Protein AF-A0A137NXL5-F1 (afdb_monomer)

Radius of gyration: 15.29 Å; Cα contacts (8 Å, |Δi|>4): 62; chains: 1; bounding box: 26×21×52 Å

Nearest PDB structures (foldseek):
  5und-assembly1_A  TM=8.689E-01  e=1.187E-03  Homo sapiens
  5yef-assembly4_J  TM=7.777E-01  e=1.672E-03  Homo sapiens
  5yeg-assembly1_A  TM=7.859E-01  e=2.197E-03  Homo sapiens
  8ssr-assembly2_D  TM=7.763E-01  e=2.052E-03  Homo sapiens
  8sst-assembly1_A  TM=7.549E-01  e=2.197E-03  Homo sapiens

Mean predicted aligned error: 8.2 Å

pLDDT: mean 82.07, std 14.12, range [40.81, 95.94]

Solvent-accessible surface area (backbone atoms only — not comparable to full-atom values): 3865 Å² total; per-residue (Å²): 79,74,48,94,90,49,97,55,68,29,98,41,68,69,59,37,57,54,52,50,33,65,76,70,66,51,40,88,39,60,42,82,77,76,66,51,64,25,73,40,68,71,60,38,50,59,48,45,71,32,83,92,38,60,74,75,86,72,75,87,128

Organism: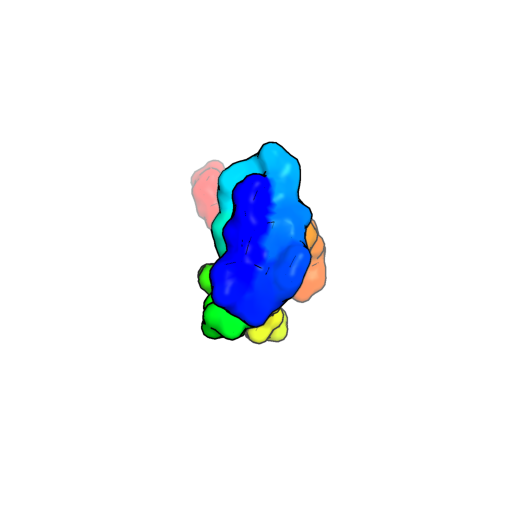 Conidiobolus coronatus (strain ATCC 28846 / CBS 209.66 / NRRL 28638) (NCBI:txid796925)

Foldseek 3Di:
DAAPVDRDDDPDPVVNVLVVCVVVVDQPQAQPQVRDGHSDPVVSVVVCVDPSRPDDPDDDD

Secondary structure (DSSP, 8-state):
-B-SSSS-B-SSHHHHHHHHHHHTT---EE-TTT--EES-HHHHHHHHTSGGG--------

InterPro domains:
  IPR013087 Zinc finger C2H2-type [PF00096] (1-23)
  IPR013087 Zinc finger C2H2-type [PF12874] (29-52)
  IPR013087 Zinc finger C2H2-type [PS00028] (3-23)
  IPR013087 Zinc finger C2H2-type [PS50157] (1-28)
  IPR013087 Zinc finger C2H2-type [SM00355] (1-23)
  IPR013087 Zinc finger C2H2-type [SM00355] (29-49)
  IPR036236 Zinc finger C2H2 superfamily [SSF57667] (1-47)

Structure (mmCIF, N/CA/C/O backbone):
data_AF-A0A137NXL5-F1
#
_entry.id   AF-A0A137NXL5-F1
#
loop_
_atom_site.group_PDB
_atom_site.id
_atom_site.type_symbol
_atom_site.label_atom_id
_atom_site.label_alt_id
_atom_site.label_comp_id
_atom_site.label_asym_id
_atom_site.label_entity_id
_atom_site.label_seq_id
_atom_site.pdbx_PDB_ins_code
_atom_site.Cartn_x
_atom_site.Cartn_y
_atom_site.Cartn_z
_atom_site.occupancy
_atom_site.B_iso_or_equiv
_atom_site.auth_seq_id
_atom_site.auth_comp_id
_atom_site.auth_asym_id
_atom_site.auth_atom_id
_atom_site.pdbx_PDB_model_num
ATOM 1 N N . PHE A 1 1 ? 14.384 -9.162 -13.004 1.00 93.81 1 PHE A N 1
ATOM 2 C CA . PHE A 1 1 ? 13.046 -9.702 -12.673 1.00 93.81 1 PHE A CA 1
ATOM 3 C C . PHE A 1 1 ? 11.963 -8.859 -13.347 1.00 93.81 1 PHE A C 1
ATOM 5 O O . PHE A 1 1 ? 11.660 -7.780 -12.839 1.00 93.81 1 PHE A O 1
ATOM 12 N N . PRO A 1 2 ? 11.443 -9.288 -14.509 1.00 94.88 2 PRO A N 1
ATOM 13 C CA . PRO A 1 2 ? 10.409 -8.560 -15.251 1.00 94.88 2 PRO A CA 1
ATOM 14 C C . PRO A 1 2 ? 9.023 -8.707 -14.607 1.00 94.88 2 PRO A C 1
ATOM 16 O O . PRO A 1 2 ? 8.724 -9.736 -14.001 1.00 94.88 2 PRO A O 1
ATOM 19 N N . CYS A 1 3 ? 8.189 -7.675 -14.721 1.00 94.69 3 CYS A N 1
ATOM 20 C CA . CYS A 1 3 ? 6.768 -7.751 -14.402 1.00 94.69 3 CYS A CA 1
ATOM 21 C C . CYS A 1 3 ? 6.000 -8.391 -15.561 1.00 94.69 3 CYS A C 1
ATOM 23 O O . CYS A 1 3 ? 6.309 -8.148 -16.721 1.00 94.69 3 CYS A O 1
ATOM 25 N N . THR A 1 4 ? 4.994 -9.203 -15.244 1.00 93.81 4 THR A N 1
ATOM 26 C CA . THR A 1 4 ? 4.134 -9.866 -16.237 1.00 93.81 4 THR A CA 1
ATOM 27 C C . THR A 1 4 ? 2.933 -9.017 -16.654 1.00 93.81 4 THR A C 1
ATOM 29 O O . THR A 1 4 ? 2.269 -9.342 -17.627 1.00 93.81 4 THR A O 1
ATOM 32 N N . LEU A 1 5 ? 2.643 -7.940 -15.918 1.00 93.38 5 LEU A N 1
ATOM 33 C CA . LEU A 1 5 ? 1.457 -7.094 -16.108 1.00 93.38 5 LEU A CA 1
ATOM 34 C C . LEU A 1 5 ? 1.791 -5.723 -16.713 1.00 93.38 5 LEU A C 1
ATOM 36 O O . LEU A 1 5 ? 0.893 -4.968 -17.072 1.00 93.38 5 LEU A O 1
ATOM 40 N N . CYS A 1 6 ? 3.074 -5.366 -16.788 1.00 94.81 6 CYS A N 1
ATOM 41 C CA . CYS A 1 6 ? 3.544 -4.121 -17.388 1.00 94.81 6 CYS A CA 1
ATOM 42 C C . CYS A 1 6 ? 5.015 -4.257 -17.821 1.00 94.81 6 CYS A C 1
ATOM 44 O O . CYS A 1 6 ? 5.709 -5.150 -17.334 1.00 94.81 6 CYS A O 1
ATOM 46 N N . PRO A 1 7 ? 5.547 -3.353 -18.663 1.00 95.25 7 PRO A N 1
ATOM 47 C CA . PRO A 1 7 ? 6.919 -3.452 -19.174 1.00 95.25 7 PRO A CA 1
ATOM 48 C C . PRO A 1 7 ? 8.011 -3.126 -18.135 1.00 95.25 7 PRO A C 1
ATOM 50 O O . PRO A 1 7 ? 9.183 -2.996 -18.484 1.00 95.25 7 PRO A O 1
ATOM 53 N N . LYS A 1 8 ? 7.672 -2.969 -16.847 1.00 95.50 8 LYS A N 1
ATOM 54 C CA . LYS A 1 8 ? 8.665 -2.668 -15.806 1.00 95.50 8 LYS A CA 1
ATOM 55 C C . LYS A 1 8 ? 9.468 -3.904 -15.426 1.00 95.50 8 LYS A C 1
ATOM 57 O O . LYS A 1 8 ? 8.928 -4.987 -15.212 1.00 95.50 8 LYS A O 1
ATOM 62 N N . SER A 1 9 ? 10.764 -3.709 -15.216 1.00 95.94 9 SER A N 1
ATOM 63 C CA . SER A 1 9 ? 11.667 -4.724 -14.686 1.00 95.94 9 SER A CA 1
ATOM 64 C C . SER A 1 9 ? 12.383 -4.220 -13.433 1.00 95.94 9 SER A C 1
ATOM 66 O O . SER A 1 9 ? 12.590 -3.025 -13.229 1.00 95.94 9 SER A O 1
ATOM 68 N N . PHE A 1 10 ? 12.714 -5.152 -12.542 1.00 95.81 10 PHE A N 1
ATOM 69 C CA . PHE A 1 10 ? 13.334 -4.868 -11.253 1.00 95.81 10 PHE A CA 1
ATOM 70 C C . PHE A 1 10 ? 14.623 -5.664 -11.088 1.00 95.81 10 PHE A C 1
ATOM 72 O O . PHE A 1 10 ? 14.715 -6.827 -11.495 1.00 95.81 10 PHE A O 1
ATOM 79 N N . ASN A 1 11 ? 15.591 -5.059 -10.405 1.00 95.88 11 ASN A N 1
ATOM 80 C CA . ASN A 1 11 ? 16.879 -5.673 -10.076 1.00 95.88 11 ASN A CA 1
ATOM 81 C C . ASN A 1 11 ? 16.789 -6.753 -8.978 1.00 95.88 11 ASN A C 1
ATOM 83 O O . ASN A 1 11 ? 17.705 -7.554 -8.834 1.00 95.88 11 ASN A O 1
ATOM 87 N N . ARG A 1 12 ? 15.690 -6.813 -8.212 1.00 95.75 12 ARG A N 1
ATOM 88 C CA . ARG A 1 12 ? 15.493 -7.780 -7.118 1.00 95.75 12 ARG 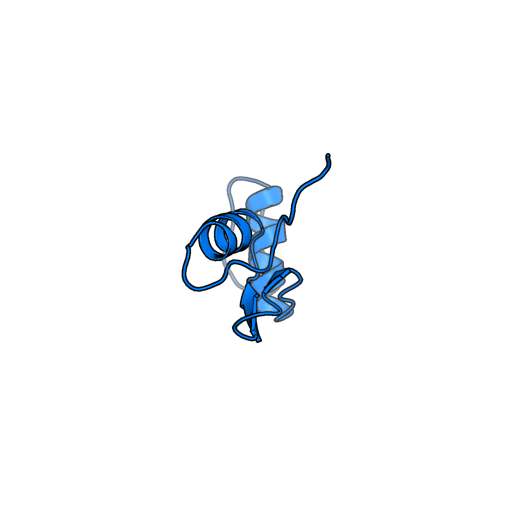A CA 1
ATOM 89 C C . ARG A 1 12 ? 14.090 -8.389 -7.130 1.00 95.75 12 ARG A C 1
ATOM 91 O O . ARG A 1 12 ? 13.106 -7.704 -7.420 1.00 95.75 12 ARG A O 1
ATOM 98 N N . LYS A 1 13 ? 13.984 -9.668 -6.744 1.00 92.94 13 LYS A N 1
ATOM 99 C CA . LYS A 1 13 ? 12.712 -10.415 -6.681 1.00 92.94 13 LYS A CA 1
ATOM 100 C C . LYS A 1 13 ? 11.724 -9.810 -5.678 1.00 92.94 13 LYS A C 1
ATOM 102 O O . LYS A 1 13 ? 10.532 -9.736 -5.961 1.00 92.94 13 LYS A O 1
ATOM 107 N N . ASN A 1 14 ? 12.203 -9.334 -4.527 1.00 90.62 14 ASN A N 1
ATOM 108 C CA . ASN A 1 14 ? 11.362 -8.667 -3.525 1.00 90.62 14 ASN A CA 1
ATOM 109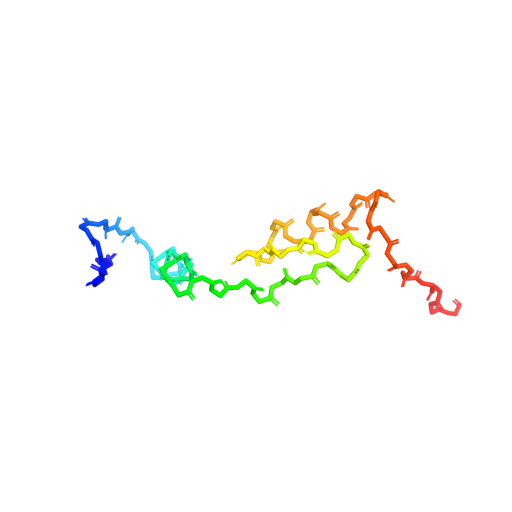 C C . ASN A 1 14 ? 10.760 -7.349 -4.049 1.00 90.62 14 ASN A C 1
ATOM 111 O O . ASN A 1 14 ? 9.592 -7.062 -3.786 1.00 90.62 14 ASN A O 1
ATOM 115 N N . SER A 1 15 ? 11.520 -6.582 -4.834 1.00 92.50 15 SER A N 1
ATOM 116 C CA . SER A 1 15 ? 11.039 -5.371 -5.502 1.00 92.50 15 SER A CA 1
ATOM 117 C C . SER A 1 15 ? 9.933 -5.688 -6.505 1.00 92.50 15 SER A C 1
ATOM 119 O O . SER A 1 15 ? 8.906 -5.012 -6.477 1.00 92.50 15 SER A O 1
ATOM 121 N N . LEU A 1 16 ? 10.094 -6.748 -7.309 1.00 93.44 16 LEU A N 1
ATOM 122 C CA . LEU A 1 16 ? 9.044 -7.226 -8.212 1.00 93.44 16 LEU A CA 1
ATOM 123 C C . LEU A 1 16 ? 7.795 -7.678 -7.436 1.00 93.44 16 LEU A C 1
ATOM 125 O O . LEU A 1 16 ? 6.697 -7.228 -7.739 1.00 93.44 16 LEU A O 1
ATOM 129 N N . ARG A 1 17 ? 7.944 -8.510 -6.395 1.00 89.12 17 ARG A N 1
ATOM 130 C CA . ARG A 1 17 ? 6.810 -8.986 -5.577 1.00 89.12 17 ARG A CA 1
ATOM 131 C C . ARG A 1 17 ? 6.011 -7.826 -4.978 1.00 89.12 17 ARG A C 1
ATOM 133 O O . ARG A 1 17 ? 4.787 -7.834 -5.015 1.00 89.12 17 ARG A O 1
ATOM 140 N N . ARG A 1 18 ? 6.702 -6.808 -4.457 1.00 86.88 18 ARG A N 1
ATOM 141 C CA . ARG A 1 18 ? 6.074 -5.582 -3.947 1.00 86.88 18 ARG A CA 1
ATOM 142 C C . ARG A 1 18 ? 5.388 -4.783 -5.051 1.00 86.88 18 ARG A C 1
ATOM 144 O O . ARG A 1 18 ? 4.331 -4.216 -4.817 1.00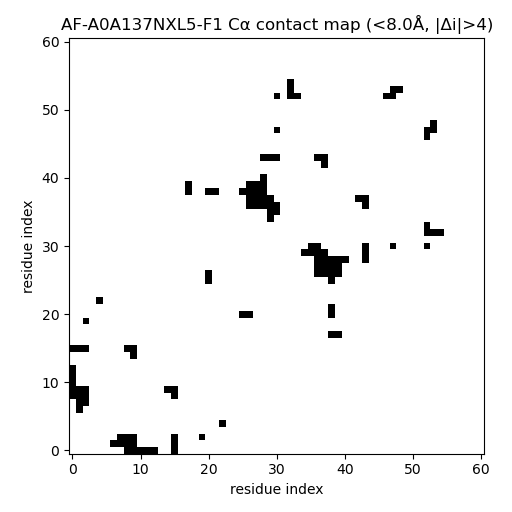 86.88 18 ARG A O 1
ATOM 151 N N . HIS A 1 19 ? 5.990 -4.712 -6.231 1.00 91.00 19 HIS A N 1
ATOM 152 C CA . HIS A 1 19 ? 5.381 -4.046 -7.372 1.00 91.00 19 HIS A CA 1
ATOM 153 C C . HIS A 1 19 ? 4.087 -4.741 -7.820 1.00 91.00 19 HIS A C 1
ATOM 155 O O . HIS A 1 19 ? 3.104 -4.054 -8.071 1.00 91.00 19 HIS A O 1
ATOM 161 N N . LEU A 1 20 ? 4.039 -6.077 -7.825 1.00 89.56 20 LEU A N 1
ATOM 162 C CA . LEU A 1 20 ? 2.832 -6.834 -8.179 1.00 89.56 20 LEU A CA 1
ATOM 163 C C . LEU A 1 20 ? 1.643 -6.546 -7.246 1.00 89.56 20 LEU A C 1
ATOM 165 O O . LEU A 1 20 ? 0.506 -6.537 -7.703 1.00 89.56 20 LEU A O 1
ATOM 169 N N . GLN A 1 21 ? 1.887 -6.214 -5.973 1.00 86.31 21 GLN A N 1
ATOM 170 C CA . GLN A 1 21 ? 0.827 -5.783 -5.045 1.00 86.31 21 GLN A CA 1
ATOM 171 C C . GLN A 1 21 ? 0.086 -4.527 -5.539 1.00 86.31 21 GLN A C 1
ATOM 173 O O . GLN A 1 21 ? -1.086 -4.351 -5.222 1.00 86.31 21 GLN A O 1
ATOM 178 N N . LEU A 1 22 ? 0.745 -3.664 -6.326 1.00 85.38 22 LEU A N 1
ATOM 179 C CA . LEU A 1 22 ? 0.105 -2.487 -6.922 1.00 85.38 22 LEU A CA 1
ATOM 180 C C . LEU A 1 22 ? -0.895 -2.878 -8.010 1.00 85.38 22 LEU A C 1
ATOM 182 O O . LEU A 1 22 ? -1.944 -2.255 -8.107 1.00 85.38 22 LEU A O 1
ATOM 186 N N . HIS A 1 23 ? -0.588 -3.913 -8.793 1.00 88.75 23 HIS A N 1
ATOM 187 C CA . HIS A 1 23 ? -1.493 -4.415 -9.822 1.00 88.75 23 HIS A CA 1
ATOM 188 C C . HIS A 1 23 ? -2.698 -5.142 -9.225 1.00 88.75 23 HIS A C 1
ATOM 190 O O . HIS A 1 23 ? -3.812 -4.953 -9.694 1.00 88.75 23 HIS A O 1
ATOM 196 N N . SER A 1 24 ? -2.498 -5.935 -8.169 1.00 85.00 24 SER A N 1
ATOM 197 C CA . SER A 1 24 ? -3.610 -6.616 -7.495 1.00 85.00 24 SER A CA 1
ATOM 198 C C . SER A 1 24 ? -4.471 -5.673 -6.645 1.00 85.00 24 SER A C 1
ATOM 200 O O . SE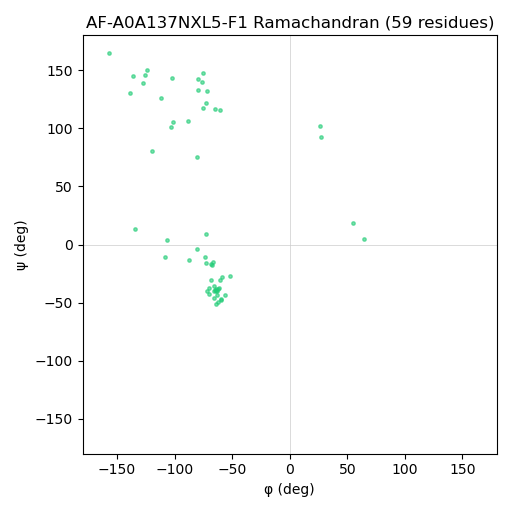R A 1 24 ? -5.493 -6.102 -6.124 1.00 85.00 24 SER A O 1
ATOM 202 N N . GLY A 1 25 ? -4.039 -4.426 -6.416 1.00 81.12 25 GLY A N 1
ATOM 203 C CA . GLY A 1 25 ? -4.715 -3.490 -5.510 1.00 81.12 25 GLY A CA 1
ATOM 204 C C . GLY A 1 25 ? -4.722 -3.933 -4.040 1.00 81.12 25 GLY A C 1
ATOM 205 O O . GLY A 1 25 ? -5.314 -3.262 -3.193 1.00 81.12 25 GLY A O 1
ATOM 206 N N . VAL A 1 26 ? -4.048 -5.040 -3.713 1.00 79.25 26 VAL A N 1
ATOM 207 C CA . VAL A 1 26 ? -4.027 -5.617 -2.370 1.00 79.25 26 VAL A CA 1
ATOM 208 C C . VAL A 1 26 ? -3.179 -4.726 -1.474 1.00 79.25 26 VAL A C 1
ATOM 210 O O . VAL A 1 26 ? -1.999 -4.468 -1.723 1.00 79.25 26 VAL A O 1
ATOM 213 N N . ARG A 1 27 ? -3.800 -4.229 -0.407 1.00 81.06 27 ARG A N 1
ATOM 214 C CA . ARG A 1 27 ? -3.158 -3.390 0.607 1.00 81.06 27 ARG A CA 1
ATOM 215 C C . ARG A 1 27 ? -3.278 -4.112 1.947 1.00 81.06 27 ARG A C 1
ATOM 217 O O . ARG A 1 27 ? -4.184 -3.806 2.719 1.00 81.06 27 ARG A O 1
ATOM 224 N N . PRO A 1 28 ? -2.396 -5.094 2.211 1.00 79.50 28 PRO A N 1
ATOM 225 C CA . PRO A 1 28 ? -2.557 -6.008 3.339 1.00 79.50 28 PRO A CA 1
ATOM 226 C C . PRO A 1 28 ? -2.367 -5.309 4.691 1.00 79.50 28 PRO A C 1
ATOM 228 O O . PRO A 1 28 ? -2.788 -5.827 5.718 1.00 79.50 28 PRO A O 1
ATOM 231 N N . TYR A 1 29 ? -1.767 -4.117 4.708 1.00 85.38 29 TYR A N 1
ATOM 232 C CA . TYR A 1 29 ? -1.529 -3.358 5.928 1.00 85.38 29 TYR A CA 1
ATOM 233 C C . TYR A 1 29 ? -2.540 -2.225 6.040 1.00 85.38 29 TYR A C 1
ATOM 235 O O . TYR A 1 29 ? -2.383 -1.191 5.395 1.00 85.38 29 TYR A O 1
ATOM 243 N N . SER A 1 30 ? -3.572 -2.397 6.858 1.00 85.12 30 SER A N 1
ATOM 244 C CA . SER A 1 30 ? -4.585 -1.363 7.081 1.00 85.12 30 SER A CA 1
ATOM 245 C C . SER A 1 30 ? -4.507 -0.824 8.502 1.00 85.12 30 SER A C 1
ATOM 247 O O . SER A 1 30 ? -4.553 -1.578 9.468 1.00 85.12 30 SER A O 1
ATOM 249 N N . CYS A 1 31 ? -4.384 0.496 8.635 1.00 85.31 31 CYS A N 1
ATOM 250 C CA . CYS A 1 31 ? -4.495 1.157 9.926 1.00 85.31 31 CYS A CA 1
ATOM 251 C C . CYS A 1 31 ? -5.966 1.197 10.319 1.00 85.31 31 CYS A C 1
ATOM 253 O O . CYS A 1 31 ? -6.773 1.839 9.651 1.00 85.31 31 CYS A O 1
ATOM 255 N N . THR A 1 32 ? -6.317 0.551 11.422 1.00 82.56 32 THR A N 1
ATOM 256 C CA . THR A 1 32 ? -7.692 0.550 11.921 1.00 82.56 32 THR A CA 1
ATOM 257 C C . THR A 1 32 ? -8.116 1.952 12.369 1.00 82.56 32 THR A C 1
ATOM 259 O O . THR A 1 32 ? -9.261 2.341 12.158 1.00 82.56 32 THR A O 1
ATOM 262 N N . THR A 1 33 ? -7.206 2.750 12.944 1.00 82.50 33 THR A N 1
ATOM 263 C CA . THR A 1 33 ? -7.475 4.099 13.488 1.00 82.50 33 THR A CA 1
ATOM 264 C C . THR A 1 33 ? -7.907 5.103 12.426 1.00 82.50 33 THR A C 1
ATOM 266 O O . THR A 1 33 ? -8.936 5.746 12.586 1.00 82.50 33 THR A O 1
ATOM 269 N N . CYS A 1 34 ? -7.162 5.223 11.327 1.00 87.50 34 CYS A N 1
ATOM 270 C CA . CYS A 1 34 ? -7.480 6.180 10.262 1.00 87.50 34 CYS A CA 1
ATOM 271 C C . CYS A 1 34 ? -8.054 5.529 8.995 1.00 87.50 34 CYS A C 1
ATOM 273 O O . CYS A 1 34 ? -8.238 6.211 7.989 1.00 87.50 34 CYS A O 1
ATOM 275 N N . LYS A 1 35 ? -8.279 4.208 9.020 1.00 82.88 35 LYS A N 1
ATOM 276 C CA . LYS A 1 35 ? -8.765 3.389 7.897 1.00 82.88 35 LYS A CA 1
ATOM 277 C C . LYS A 1 35 ? -7.926 3.501 6.613 1.00 82.88 35 LYS A C 1
ATOM 279 O O . LYS A 1 35 ? -8.389 3.137 5.536 1.00 82.88 35 LYS A O 1
ATOM 284 N N . ARG A 1 36 ? -6.674 3.977 6.695 1.00 85.44 36 ARG A N 1
ATOM 285 C CA . ARG A 1 36 ? -5.754 3.992 5.547 1.00 85.44 36 ARG A CA 1
ATOM 286 C C . ARG A 1 36 ? -5.130 2.622 5.340 1.00 85.44 36 ARG A C 1
ATOM 288 O O . ARG A 1 36 ? -4.562 2.049 6.268 1.00 85.44 36 ARG A O 1
ATOM 295 N N . SER A 1 37 ? -5.138 2.169 4.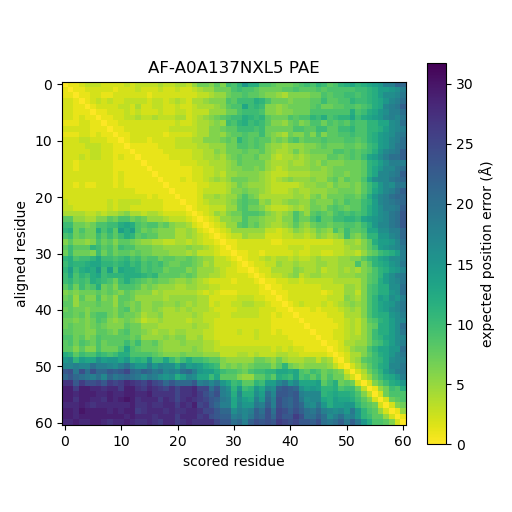092 1.00 87.38 37 SER A N 1
ATOM 296 C CA . SER A 1 37 ? -4.456 0.946 3.676 1.00 87.38 37 SER A CA 1
ATOM 297 C C . SER A 1 37 ? -3.138 1.242 2.962 1.00 87.38 37 SER A C 1
ATOM 299 O O . SER A 1 37 ? -3.001 2.182 2.171 1.00 87.38 37 SER A O 1
ATOM 301 N N . PHE A 1 38 ? -2.151 0.393 3.198 1.00 85.81 38 PHE A N 1
ATOM 302 C CA . PHE A 1 38 ? -0.793 0.492 2.692 1.00 85.81 38 PHE A CA 1
ATOM 303 C C . PHE A 1 38 ? -0.410 -0.827 2.020 1.00 85.81 38 PHE A C 1
ATOM 305 O O . PHE A 1 38 ? -0.689 -1.914 2.522 1.00 85.81 38 PHE A O 1
ATOM 312 N N . SER A 1 39 ? 0.273 -0.735 0.881 1.00 84.69 39 SER A N 1
ATOM 313 C CA . SER A 1 39 ? 0.831 -1.893 0.166 1.00 84.69 39 SER A CA 1
ATOM 314 C C . SER A 1 39 ? 2.160 -2.375 0.761 1.00 84.69 39 SER A C 1
ATOM 316 O O . SER A 1 39 ? 2.746 -3.350 0.298 1.00 84.69 39 SER A O 1
ATOM 318 N N . ARG A 1 40 ? 2.680 -1.669 1.773 1.00 83.31 40 ARG A N 1
ATOM 319 C CA . ARG A 1 40 ? 4.037 -1.832 2.298 1.00 83.31 40 ARG A CA 1
ATOM 320 C C . ARG A 1 40 ? 4.072 -1.764 3.818 1.00 83.31 40 ARG A C 1
ATOM 322 O O . ARG A 1 40 ? 3.598 -0.788 4.400 1.00 83.31 40 ARG A O 1
ATOM 329 N N . GLN A 1 41 ? 4.722 -2.750 4.433 1.00 84.62 41 GLN A N 1
ATOM 330 C CA . GLN A 1 41 ? 4.856 -2.844 5.885 1.00 84.62 41 GLN A CA 1
ATOM 331 C C . GLN A 1 41 ? 5.695 -1.704 6.469 1.00 84.62 41 GLN A C 1
ATOM 333 O O . GLN A 1 41 ? 5.346 -1.172 7.513 1.00 84.62 41 GLN A O 1
ATOM 338 N N . ASP A 1 42 ? 6.783 -1.303 5.806 1.00 86.50 42 ASP A N 1
ATOM 339 C CA . ASP A 1 42 ? 7.658 -0.218 6.268 1.00 86.50 42 ASP A CA 1
ATOM 340 C C . ASP A 1 42 ? 6.920 1.126 6.317 1.00 86.50 42 ASP A C 1
ATOM 342 O O . ASP A 1 42 ? 7.035 1.885 7.280 1.00 86.50 42 ASP A O 1
ATOM 346 N N . ILE A 1 43 ? 6.080 1.379 5.310 1.00 86.25 43 ILE A N 1
ATOM 347 C CA . ILE A 1 43 ? 5.247 2.581 5.243 1.00 86.25 43 ILE A CA 1
ATOM 348 C C . ILE A 1 43 ? 4.145 2.535 6.305 1.00 86.25 43 ILE A C 1
ATOM 350 O O . ILE A 1 43 ? 3.923 3.537 6.981 1.00 86.25 43 ILE A O 1
ATOM 354 N N . TYR A 1 44 ? 3.503 1.376 6.488 1.00 87.81 44 TYR A N 1
ATOM 355 C CA . TYR A 1 44 ? 2.523 1.154 7.552 1.00 87.81 44 TYR A CA 1
ATOM 356 C C . TYR A 1 44 ? 3.127 1.360 8.947 1.00 87.81 44 TYR A C 1
ATOM 358 O O . TYR A 1 44 ? 2.572 2.109 9.740 1.00 87.81 44 TYR A O 1
ATOM 366 N N . LYS A 1 45 ? 4.295 0.774 9.235 1.00 86.12 45 LYS A N 1
ATOM 367 C CA . LYS A 1 45 ? 4.979 0.918 10.529 1.00 86.12 45 LYS A CA 1
ATOM 368 C C . LYS A 1 45 ? 5.314 2.376 10.829 1.00 86.12 45 LYS A C 1
ATOM 370 O O . LYS A 1 45 ? 5.003 2.854 11.912 1.00 86.12 45 LYS A O 1
ATOM 375 N N . ARG A 1 46 ? 5.874 3.108 9.858 1.00 87.12 46 ARG A N 1
ATOM 376 C CA . ARG A 1 46 ? 6.140 4.550 10.005 1.00 87.12 46 ARG A CA 1
ATOM 377 C C . ARG A 1 46 ? 4.858 5.354 10.222 1.00 87.12 46 ARG A C 1
ATOM 379 O O . ARG A 1 46 ? 4.855 6.312 10.985 1.00 87.12 46 ARG A O 1
ATOM 386 N N . HIS A 1 47 ? 3.776 4.970 9.553 1.00 86.88 47 HIS A N 1
ATOM 387 C CA . HIS A 1 47 ? 2.472 5.587 9.745 1.00 86.88 47 HIS A CA 1
ATOM 388 C C . HIS A 1 47 ? 1.908 5.329 11.152 1.00 86.88 47 HIS A C 1
ATOM 390 O O . HIS A 1 47 ? 1.469 6.273 11.800 1.00 86.88 47 HIS A O 1
ATOM 396 N N . CYS A 1 48 ? 1.958 4.091 11.643 1.00 82.50 48 CYS A N 1
ATOM 397 C CA . CYS A 1 48 ? 1.490 3.724 12.982 1.00 82.50 48 CYS A CA 1
ATOM 398 C C . CYS A 1 48 ? 2.358 4.299 14.104 1.00 82.50 48 CYS A C 1
ATOM 400 O O . CYS A 1 48 ? 1.839 4.625 15.164 1.00 82.50 48 CYS A O 1
ATOM 402 N N . ALA A 1 49 ? 3.657 4.479 13.860 1.00 82.56 49 ALA A N 1
ATOM 403 C CA . ALA A 1 49 ? 4.559 5.166 14.780 1.00 82.56 49 ALA A CA 1
ATOM 404 C C . ALA A 1 49 ? 4.238 6.668 14.919 1.00 82.56 49 ALA A C 1
ATOM 406 O O . ALA A 1 49 ? 4.705 7.320 15.851 1.00 82.56 49 ALA A O 1
ATOM 407 N N . SER A 1 50 ? 3.434 7.237 14.013 1.00 80.38 50 SER A N 1
ATOM 408 C CA . SER A 1 50 ? 2.951 8.607 14.151 1.00 80.38 50 SER A CA 1
ATOM 409 C C . SER A 1 50 ? 1.906 8.698 15.261 1.00 80.38 50 SER A C 1
ATOM 411 O O . SER A 1 50 ? 0.915 7.967 15.257 1.00 80.38 50 SER A O 1
ATOM 413 N N . ARG A 1 51 ? 2.063 9.689 16.149 1.00 69.94 51 ARG A N 1
ATOM 414 C CA . ARG A 1 51 ? 1.095 10.016 17.214 1.00 69.94 51 ARG A CA 1
ATOM 415 C C . ARG A 1 51 ? -0.336 10.205 16.697 1.00 69.94 51 ARG A C 1
ATOM 417 O O . ARG A 1 51 ? -1.288 9.937 17.413 1.00 69.94 51 ARG A O 1
ATOM 424 N N . ARG A 1 52 ? -0.496 10.603 15.430 1.00 68.06 52 ARG A N 1
ATOM 425 C CA . ARG A 1 52 ? -1.796 10.801 14.771 1.00 68.06 52 ARG A CA 1
ATOM 426 C C . ARG A 1 52 ? -2.587 9.501 14.550 1.00 68.06 52 ARG A C 1
ATOM 428 O O . ARG A 1 52 ? -3.780 9.568 14.272 1.00 68.06 52 ARG A O 1
ATOM 435 N N . CYS A 1 53 ? -1.950 8.330 14.606 1.00 69.19 53 CYS A N 1
ATOM 436 C CA . CYS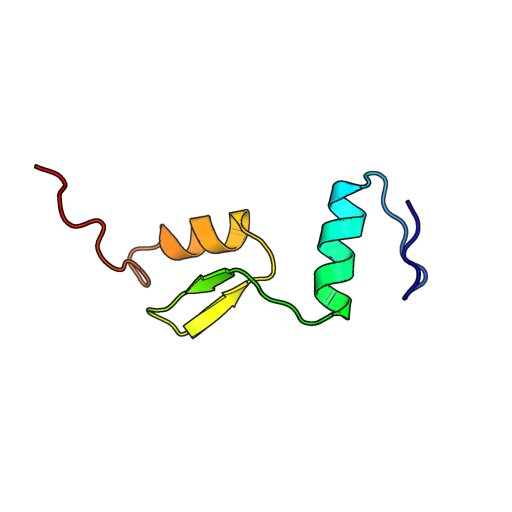 A 1 53 ? -2.591 7.039 14.320 1.00 69.19 53 CYS A CA 1
ATOM 437 C C . CYS A 1 53 ? -2.274 5.937 15.343 1.00 69.19 53 CYS A C 1
ATOM 439 O O . CYS A 1 53 ? -2.595 4.775 15.084 1.00 69.19 53 CYS A O 1
ATOM 441 N N . GLN A 1 54 ? -1.709 6.290 16.504 1.00 61.75 54 GLN A N 1
ATOM 442 C CA . GLN A 1 54 ? -1.527 5.360 17.617 1.00 61.75 54 GLN A CA 1
ATOM 443 C C . GLN A 1 54 ? -2.889 4.823 18.087 1.00 61.75 54 GLN A C 1
ATOM 445 O O . GLN A 1 54 ? -3.729 5.564 18.587 1.00 61.75 54 GLN A O 1
ATOM 450 N N . ARG A 1 55 ? -3.100 3.514 17.928 1.00 55.22 55 ARG A N 1
ATOM 451 C CA . ARG A 1 55 ? -3.953 2.722 18.816 1.00 55.22 55 ARG A CA 1
ATOM 452 C C . ARG A 1 55 ? -2.997 1.979 19.741 1.00 55.22 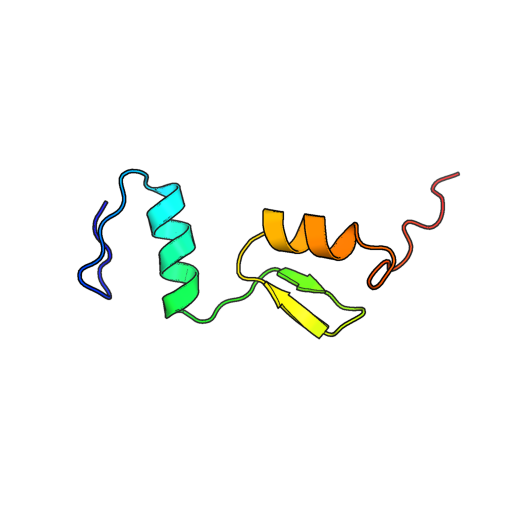55 ARG A C 1
ATOM 454 O O . ARG A 1 55 ? -2.283 1.102 19.271 1.00 55.22 55 ARG A O 1
ATOM 461 N N . LEU A 1 56 ? -2.935 2.448 20.984 1.00 52.72 56 LEU A N 1
ATOM 462 C CA . LEU A 1 56 ? -2.632 1.702 22.205 1.00 52.72 56 LEU A CA 1
ATOM 463 C C . LEU A 1 56 ? -1.760 0.448 21.997 1.00 52.72 56 LEU A C 1
ATOM 465 O O . LEU A 1 56 ? -2.271 -0.652 21.817 1.00 52.72 56 LEU A O 1
ATOM 469 N N . THR A 1 57 ? -0.442 0.594 22.123 1.00 46.88 57 THR A N 1
ATOM 470 C CA . THR A 1 57 ? 0.277 -0.367 22.968 1.00 46.88 57 THR A CA 1
ATOM 471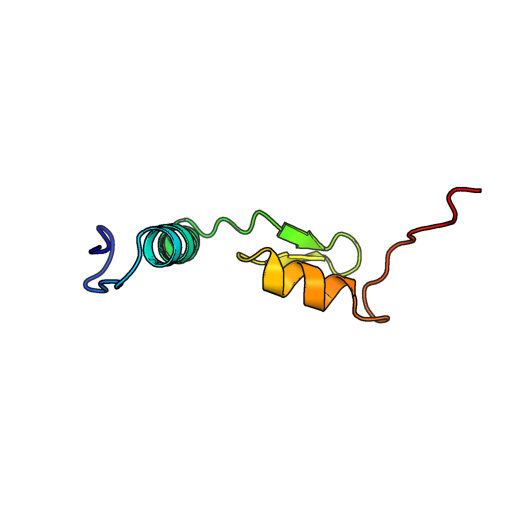 C C . THR A 1 57 ? 0.055 0.113 24.399 1.00 46.88 57 THR A C 1
ATOM 473 O O . THR A 1 57 ? 0.902 0.797 24.975 1.00 46.88 57 THR A O 1
ATOM 476 N N . GLU A 1 58 ? -1.149 -0.110 24.929 1.00 46.12 58 GLU A N 1
ATOM 477 C CA . GLU A 1 58 ? -1.308 -0.065 26.376 1.00 46.12 58 GLU A CA 1
ATOM 478 C C . GLU A 1 58 ? -0.480 -1.207 26.948 1.00 46.12 58 GLU A C 1
ATOM 480 O O . GLU A 1 58 ? -0.686 -2.361 26.591 1.00 46.12 58 GLU A O 1
ATOM 485 N N . ARG A 1 59 ? 0.520 -0.802 27.737 1.00 51.59 59 ARG A N 1
ATOM 486 C CA . ARG A 1 59 ? 1.077 -1.479 28.911 1.00 51.59 59 ARG A CA 1
ATOM 487 C C . ARG A 1 59 ? 0.906 -2.997 28.918 1.00 51.59 59 ARG A C 1
ATOM 489 O O . ARG A 1 59 ? -0.127 -3.502 29.342 1.00 51.59 59 ARG A O 1
ATOM 496 N N . GLU A 1 60 ? 1.981 -3.701 28.594 1.00 43.59 60 GLU A N 1
ATOM 497 C CA . GLU A 1 60 ? 2.250 -4.948 29.303 1.00 43.59 60 GLU A CA 1
ATOM 498 C C . GLU A 1 60 ? 3.078 -4.570 30.538 1.00 43.59 60 GLU A C 1
ATOM 500 O O . GLU A 1 60 ? 4.233 -4.170 30.397 1.00 43.59 60 GLU A O 1
ATOM 505 N N . SER A 1 61 ? 2.391 -4.637 31.687 1.00 40.81 61 SER A N 1
ATOM 506 C CA . SER A 1 61 ? 2.869 -4.757 33.079 1.00 40.81 61 SER A CA 1
ATOM 507 C C . SER A 1 61 ? 3.725 -3.643 33.686 1.00 40.81 61 SER A C 1
ATOM 509 O O . SER A 1 61 ? 4.906 -3.482 33.321 1.00 40.81 61 SER A O 1
#

Sequence (61 aa):
FPCTLCPKSFNRKNSLRRHLQLHSGVRPYSCTTCKRSFSRQDIYKRHCASRRCQRLTERES